Protein AF-A0A0L8HJH2-F1 (afdb_monomer)

Radius of gyration: 18.93 Å; Cα contacts (8 Å, |Δi|>4): 33; chains: 1; bounding box: 48×29×49 Å

Sequence (86 aa):
RPNVLTRNVLENEKGPPNGKIVAQPKPVIDPPANFTPKCEIKTKDTWSALNRAKTILCKQEISNVACLDKEGKLYPKSLPRYCPYK

Solvent-accessible surface area (backbone atoms only — not comparable to full-atom values): 6159 Å² total; per-residue (Å²): 138,84,80,83,78,80,78,80,70,84,74,80,73,79,65,83,86,78,93,72,93,67,72,79,72,75,83,74,80,68,71,87,69,87,81,76,66,97,55,93,82,82,56,68,66,59,53,53,50,49,71,70,45,86,47,69,67,55,35,50,53,56,41,54,53,51,45,31,47,74,70,61,67,65,58,80,94,73,80,89,81,81,69,91,71,132

Mean predicted aligned error: 14.19 Å

Structure (mmCIF, N/CA/C/O backbone):
data_AF-A0A0L8HJH2-F1
#
_entry.id   AF-A0A0L8HJH2-F1
#
loop_
_atom_site.group_PDB
_atom_site.id
_atom_site.type_symbol
_atom_site.label_atom_id
_atom_site.label_alt_id
_atom_site.label_comp_id
_atom_site.label_asym_id
_atom_site.label_entity_id
_atom_site.label_seq_id
_atom_site.pdbx_PDB_ins_code
_atom_site.Cartn_x
_atom_site.Cartn_y
_atom_site.Cartn_z
_atom_site.occupancy
_atom_site.B_iso_or_equiv
_atom_site.auth_seq_id
_atom_site.auth_comp_id
_atom_site.auth_asym_id
_atom_site.auth_atom_id
_atom_site.pdbx_PDB_model_num
ATOM 1 N N . ARG A 1 1 ? -28.871 -19.793 -0.509 1.00 45.31 1 ARG A N 1
ATOM 2 C CA . ARG A 1 1 ? -27.526 -19.212 -0.744 1.00 45.31 1 ARG A CA 1
ATOM 3 C C . ARG A 1 1 ? -27.686 -18.023 -1.687 1.00 45.31 1 ARG A C 1
ATOM 5 O O . ARG A 1 1 ? -27.834 -18.277 -2.876 1.00 45.31 1 ARG A O 1
ATOM 12 N N . PRO A 1 2 ? -27.763 -16.769 -1.216 1.00 42.75 2 PRO A N 1
ATOM 13 C CA . PRO A 1 2 ? -27.905 -15.646 -2.126 1.00 42.75 2 PRO A CA 1
ATOM 14 C C . PRO A 1 2 ? -26.539 -15.070 -2.517 1.00 42.75 2 PRO A C 1
ATOM 16 O O . PRO A 1 2 ? -25.734 -14.694 -1.671 1.00 42.75 2 PRO A O 1
ATOM 19 N N . ASN A 1 3 ? -26.319 -15.114 -3.829 1.00 37.78 3 ASN A N 1
ATOM 20 C CA . ASN A 1 3 ? -25.692 -14.136 -4.717 1.00 37.78 3 ASN A CA 1
ATOM 21 C C . ASN A 1 3 ? -24.789 -13.052 -4.100 1.00 37.78 3 ASN A C 1
ATOM 23 O O . ASN A 1 3 ? -25.253 -12.147 -3.408 1.00 37.78 3 ASN A O 1
ATOM 27 N N . VAL A 1 4 ? -23.504 -13.106 -4.457 1.00 54.12 4 VAL A N 1
ATOM 28 C CA . VAL A 1 4 ? -22.522 -12.047 -4.207 1.00 54.12 4 VAL A CA 1
ATOM 29 C C . VAL A 1 4 ? -22.842 -10.880 -5.135 1.00 54.12 4 VAL A C 1
ATOM 31 O O . VAL A 1 4 ? -22.737 -11.004 -6.353 1.00 54.12 4 VAL A O 1
ATOM 34 N N . LEU A 1 5 ? -23.244 -9.757 -4.540 1.00 52.56 5 LEU A N 1
ATOM 35 C CA . LEU A 1 5 ? -23.387 -8.466 -5.202 1.00 52.56 5 LEU A CA 1
ATOM 36 C C . LEU A 1 5 ? -22.125 -8.179 -6.034 1.00 52.56 5 LEU A C 1
ATOM 38 O O . LEU A 1 5 ? -21.033 -8.0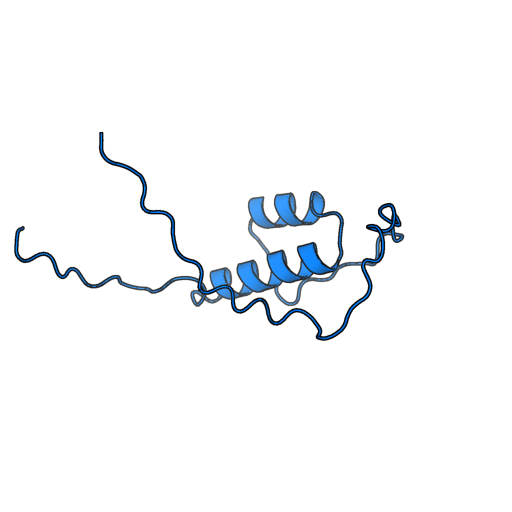07 -5.488 1.00 52.56 5 LEU A O 1
ATOM 42 N N . THR A 1 6 ? -22.283 -8.114 -7.352 1.00 51.88 6 THR A N 1
ATOM 43 C CA . THR A 1 6 ? -21.321 -7.486 -8.253 1.00 51.88 6 THR A CA 1
ATOM 44 C C . THR A 1 6 ? -21.096 -6.061 -7.770 1.00 51.88 6 THR A C 1
ATOM 46 O O . THR A 1 6 ? -22.011 -5.236 -7.750 1.00 51.88 6 THR A O 1
ATOM 49 N N . ARG A 1 7 ? -19.877 -5.776 -7.315 1.00 51.56 7 ARG A N 1
ATOM 50 C CA . ARG A 1 7 ? -19.464 -4.416 -6.988 1.00 51.56 7 ARG A CA 1
ATOM 51 C C . ARG A 1 7 ? -19.386 -3.659 -8.312 1.00 51.56 7 ARG A C 1
ATOM 53 O O . ARG A 1 7 ? -18.488 -3.917 -9.104 1.00 51.56 7 ARG A O 1
ATOM 60 N N . ASN A 1 8 ? -20.327 -2.746 -8.537 1.00 44.88 8 ASN A N 1
ATOM 61 C CA . ASN A 1 8 ? -20.186 -1.705 -9.547 1.00 44.88 8 ASN A CA 1
ATOM 62 C C . ASN A 1 8 ? -19.021 -0.818 -9.104 1.00 44.88 8 ASN A C 1
ATOM 64 O O . ASN A 1 8 ? -19.180 0.074 -8.268 1.00 44.88 8 ASN A O 1
ATOM 68 N N . VAL A 1 9 ? -17.825 -1.123 -9.601 1.00 46.69 9 VAL A N 1
ATOM 69 C CA . VAL A 1 9 ? -16.732 -0.162 -9.619 1.00 46.69 9 VAL A CA 1
ATOM 70 C C . VAL A 1 9 ? -17.216 0.933 -10.559 1.00 46.69 9 VAL A C 1
ATOM 72 O O . VAL A 1 9 ? -17.468 0.678 -11.731 1.00 46.69 9 VAL A O 1
ATOM 75 N N . LEU A 1 10 ? -17.418 2.144 -10.038 1.00 42.25 10 LEU A N 1
ATOM 76 C CA . LEU A 1 10 ? -17.360 3.331 -10.880 1.00 42.25 10 LEU A CA 1
ATOM 77 C C . LEU A 1 10 ? -15.915 3.396 -11.370 1.00 42.25 10 LEU A C 1
ATOM 79 O O . LEU A 1 10 ? -15.042 3.963 -10.710 1.00 42.25 10 LEU A O 1
ATOM 83 N N . GLU A 1 11 ? -15.671 2.687 -12.468 1.00 42.53 11 GLU A N 1
ATOM 84 C CA . GLU A 1 11 ? -14.465 2.719 -13.271 1.00 42.53 11 GLU A CA 1
ATOM 85 C C . GLU A 1 11 ? -14.294 4.158 -13.744 1.00 42.53 11 GLU A C 1
ATOM 87 O O . GLU A 1 11 ? -14.725 4.551 -14.823 1.00 42.53 11 GLU A O 1
ATOM 92 N N . ASN A 1 12 ? -13.635 4.975 -12.927 1.00 41.75 12 ASN A N 1
ATOM 93 C CA . ASN A 1 12 ? -12.935 6.139 -13.440 1.00 41.75 12 ASN A CA 1
ATOM 94 C C . ASN A 1 12 ? -11.620 5.649 -14.057 1.00 41.75 12 ASN A C 1
ATOM 96 O O . ASN A 1 12 ? -10.531 6.047 -13.649 1.00 41.75 12 ASN A O 1
ATOM 100 N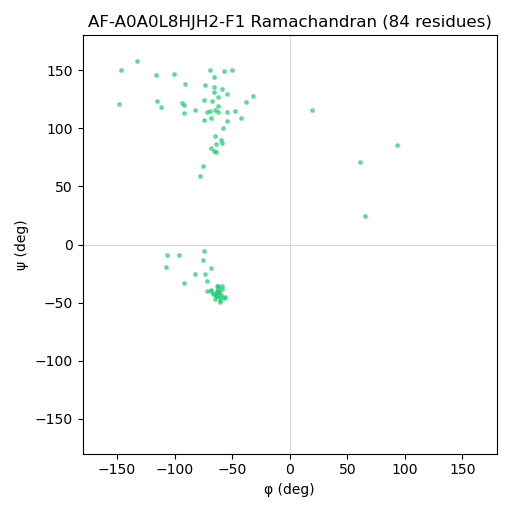 N . GLU A 1 13 ? -11.746 4.769 -15.051 1.00 47.06 13 GLU A N 1
ATOM 101 C CA . GLU A 1 13 ? -10.727 4.501 -16.052 1.00 47.06 13 GLU A CA 1
ATOM 102 C C . GLU A 1 13 ? -10.596 5.789 -16.869 1.00 47.06 13 GLU A C 1
ATOM 104 O O . GLU A 1 13 ? -11.168 5.938 -17.950 1.00 47.06 13 GLU A O 1
ATOM 109 N N . LYS A 1 14 ? -9.851 6.773 -16.354 1.00 40.62 14 LYS A N 1
ATOM 110 C CA . LYS A 1 14 ? -9.345 7.853 -17.202 1.00 40.62 14 LYS A CA 1
ATOM 111 C C . LYS A 1 14 ? -8.189 7.282 -18.017 1.00 40.62 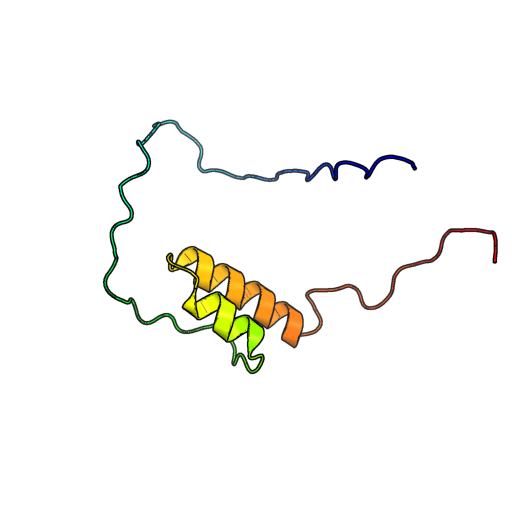14 LYS A C 1
ATOM 113 O O . LYS A 1 14 ? -7.026 7.616 -17.809 1.00 40.62 14 LYS A O 1
ATOM 118 N N . GLY A 1 15 ? -8.542 6.372 -18.923 1.00 40.94 15 GLY A N 1
ATOM 119 C CA . GLY A 1 15 ? -7.684 5.954 -20.011 1.00 40.94 15 GLY A CA 1
ATOM 120 C C . GLY A 1 15 ? -7.296 7.178 -20.849 1.00 40.94 15 GLY A C 1
ATOM 121 O O . GLY A 1 15 ? -8.056 8.152 -20.923 1.00 40.94 15 GLY A O 1
ATOM 122 N N . PRO A 1 16 ? -6.102 7.178 -21.458 1.00 40.03 16 PRO A N 1
ATOM 123 C CA . PRO A 1 16 ? -5.705 8.243 -22.366 1.00 40.03 16 PRO A CA 1
ATOM 124 C C . PRO A 1 16 ? -6.713 8.325 -23.526 1.00 40.03 16 PRO A C 1
ATOM 126 O O . PRO A 1 16 ? -7.079 7.289 -24.091 1.00 40.03 16 PRO A O 1
ATOM 129 N N . PRO A 1 17 ? -7.187 9.526 -23.905 1.00 46.72 17 PRO A N 1
ATOM 130 C CA . PRO A 1 17 ? -8.084 9.656 -25.035 1.00 46.72 17 PRO A CA 1
ATOM 131 C C . PRO A 1 17 ? -7.285 9.454 -26.326 1.00 46.72 17 PRO A C 1
ATOM 133 O O . PRO A 1 17 ? -6.213 10.034 -26.498 1.00 46.72 17 PRO A O 1
ATOM 136 N N 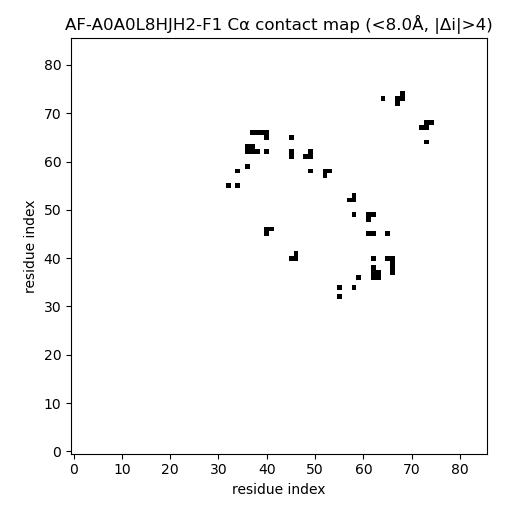. ASN A 1 18 ? -7.880 8.696 -27.248 1.00 40.72 18 ASN A N 1
ATOM 137 C CA . ASN A 1 18 ? -7.483 8.493 -28.6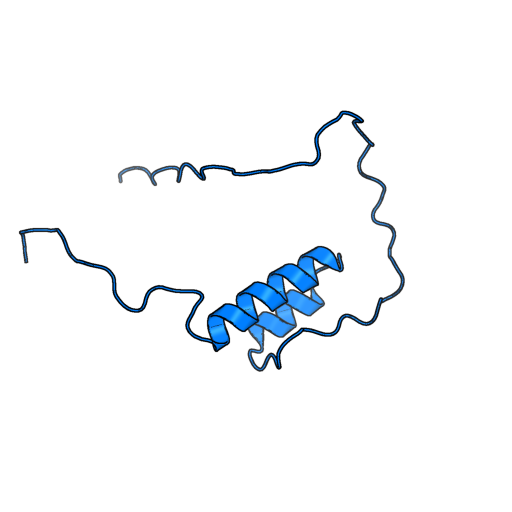47 1.00 40.72 18 ASN A CA 1
ATOM 138 C C . ASN A 1 18 ? -6.581 7.283 -28.949 1.00 40.72 18 ASN A C 1
ATOM 140 O O . ASN A 1 18 ? -5.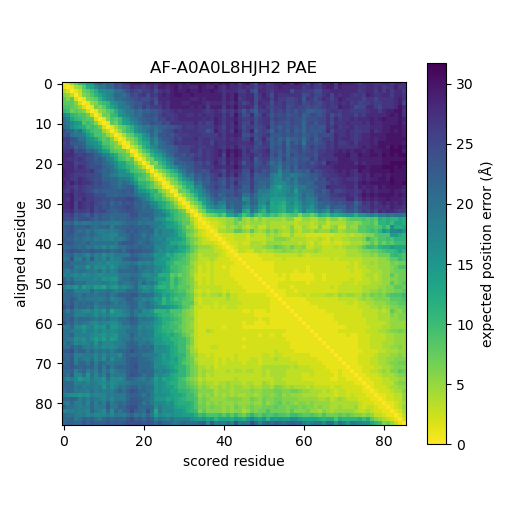374 7.377 -29.145 1.00 40.72 18 ASN A O 1
ATOM 144 N N . GLY A 1 19 ? -7.245 6.141 -29.139 1.00 45.97 19 GLY A N 1
ATOM 145 C CA . GLY A 1 19 ? -7.349 5.554 -30.477 1.00 45.97 19 GLY A CA 1
ATOM 146 C C . GLY A 1 19 ? -6.053 5.150 -31.174 1.00 45.97 19 GLY A C 1
ATOM 147 O O . GLY A 1 19 ? -5.731 5.726 -32.205 1.00 45.97 19 GLY A O 1
ATOM 148 N N . LYS A 1 20 ? -5.407 4.082 -30.690 1.00 34.31 20 LYS A N 1
ATOM 149 C CA . LYS A 1 20 ? -4.783 3.033 -31.517 1.00 34.31 20 LYS A CA 1
ATOM 150 C C . LYS A 1 20 ? -4.875 1.718 -30.743 1.00 34.31 20 LYS A C 1
ATOM 152 O O . LYS A 1 20 ? -4.343 1.619 -29.643 1.00 34.31 20 LYS A O 1
ATOM 157 N N . ILE A 1 21 ? -5.527 0.706 -31.314 1.00 51.50 21 ILE A N 1
ATOM 158 C CA . ILE A 1 21 ? -5.342 -0.696 -30.915 1.00 51.50 21 ILE A CA 1
ATOM 159 C C . ILE A 1 21 ? -3.895 -1.085 -31.236 1.00 51.50 21 ILE A C 1
ATOM 161 O O . ILE A 1 21 ? -3.595 -1.663 -32.276 1.00 51.50 21 ILE A O 1
ATOM 165 N N . VAL A 1 22 ? -2.962 -0.695 -30.371 1.00 42.66 22 VAL A N 1
ATOM 166 C CA . VAL A 1 22 ? -1.609 -1.234 -30.408 1.00 42.66 22 VAL A CA 1
ATOM 167 C C . VAL A 1 22 ? -1.741 -2.638 -29.847 1.00 42.66 22 VAL A C 1
ATOM 169 O O . VAL A 1 22 ? -2.017 -2.814 -28.661 1.00 42.66 22 VAL A O 1
ATOM 172 N N . ALA A 1 23 ? -1.627 -3.632 -30.731 1.00 44.25 23 ALA A N 1
ATOM 173 C CA . ALA A 1 23 ? -1.416 -5.020 -30.352 1.00 44.25 23 ALA A CA 1
ATOM 174 C C . ALA A 1 23 ? -0.464 -5.044 -29.155 1.00 44.25 23 ALA A C 1
ATOM 176 O O . ALA A 1 23 ? 0.611 -4.453 -29.249 1.00 44.25 23 ALA A O 1
ATOM 177 N N . GLN A 1 24 ? -0.899 -5.644 -28.041 1.00 47.44 24 GLN A N 1
ATOM 178 C CA . GLN A 1 24 ? -0.117 -5.738 -26.810 1.00 47.44 24 GLN A CA 1
ATOM 179 C C . GLN A 1 24 ? 1.328 -6.079 -27.189 1.00 47.44 24 GLN A C 1
ATOM 181 O O . GLN A 1 24 ? 1.563 -7.179 -27.703 1.00 47.44 24 GLN A O 1
ATOM 186 N N . PRO A 1 25 ? 2.286 -5.145 -27.047 1.00 51.34 25 PRO A N 1
ATOM 187 C CA . PRO A 1 25 ? 3.650 -5.453 -27.402 1.00 51.34 25 PRO A CA 1
ATOM 188 C C . PRO A 1 25 ? 4.079 -6.581 -26.469 1.00 51.34 25 PRO A C 1
ATOM 190 O O . PRO A 1 25 ? 3.896 -6.500 -25.251 1.00 51.34 25 PRO A O 1
ATOM 193 N N . LYS A 1 26 ? 4.579 -7.670 -27.067 1.00 47.81 26 LYS A N 1
ATOM 194 C CA . LYS A 1 26 ? 5.304 -8.754 -26.394 1.00 47.81 26 LYS A CA 1
ATOM 195 C C . LYS A 1 26 ? 6.076 -8.149 -25.215 1.00 47.81 26 LYS A C 1
ATOM 197 O O . LYS A 1 26 ? 6.771 -7.168 -25.475 1.00 47.81 26 LYS A O 1
ATOM 202 N N . PRO A 1 27 ? 5.956 -8.668 -23.973 1.00 56.78 27 PRO A N 1
ATOM 203 C CA . PRO A 1 27 ? 6.555 -8.029 -22.810 1.00 56.78 27 PRO A CA 1
ATOM 204 C C . PRO A 1 27 ? 8.035 -7.836 -23.098 1.00 56.78 27 PRO A C 1
ATOM 206 O O . PRO A 1 27 ? 8.786 -8.812 -23.179 1.00 56.78 27 PRO A O 1
ATOM 209 N N . VAL A 1 28 ? 8.426 -6.589 -23.352 1.00 52.94 28 VAL A N 1
ATOM 210 C CA . VAL A 1 28 ? 9.829 -6.228 -23.410 1.00 52.94 28 VAL A CA 1
ATOM 211 C C . VAL A 1 28 ? 10.293 -6.523 -21.998 1.00 52.94 28 VAL A C 1
ATOM 213 O O . VAL A 1 28 ? 9.750 -5.991 -21.030 1.00 52.94 28 VAL A O 1
ATOM 216 N N . ILE A 1 29 ? 11.177 -7.509 -21.868 1.00 56.69 29 ILE A N 1
ATOM 217 C CA . ILE A 1 29 ? 11.894 -7.735 -20.624 1.00 56.69 29 ILE A CA 1
ATOM 218 C C . ILE A 1 29 ? 12.800 -6.518 -20.537 1.00 56.69 29 ILE A C 1
ATOM 220 O O . ILE A 1 29 ? 13.927 -6.537 -21.029 1.00 56.69 29 ILE A O 1
ATOM 224 N N . ASP A 1 30 ? 12.247 -5.420 -20.027 1.00 54.41 30 ASP A N 1
ATOM 225 C CA . ASP A 1 30 ? 13.037 -4.267 -19.671 1.00 54.41 30 ASP A CA 1
ATOM 226 C C . ASP A 1 30 ? 14.114 -4.810 -18.720 1.00 54.41 30 ASP A C 1
ATOM 228 O O . ASP A 1 30 ? 13.785 -5.575 -17.798 1.00 54.41 30 ASP A O 1
ATOM 232 N N . PRO A 1 31 ? 15.404 -4.504 -18.956 1.00 53.34 31 PRO A N 1
ATOM 233 C CA . PRO A 1 31 ? 16.452 -4.848 -18.001 1.00 53.34 31 PRO A CA 1
ATOM 234 C C . PRO A 1 31 ? 16.007 -4.363 -16.618 1.00 53.34 31 PRO A C 1
ATOM 236 O O . PRO A 1 31 ? 15.250 -3.392 -16.567 1.00 53.34 31 PRO A O 1
ATOM 239 N N . PRO A 1 32 ? 16.409 -5.018 -15.510 1.00 54.94 32 PRO A N 1
ATOM 240 C CA . PRO A 1 32 ? 15.882 -4.722 -14.184 1.00 54.94 32 PRO A CA 1
ATOM 241 C C . PRO A 1 32 ? 16.182 -3.265 -13.836 1.00 54.94 32 PRO A C 1
ATOM 243 O O . PRO A 1 32 ? 17.230 -2.932 -13.291 1.00 54.94 32 PRO A O 1
ATOM 246 N N . ALA A 1 33 ? 15.260 -2.376 -14.190 1.00 59.09 33 ALA A N 1
ATOM 247 C CA . ALA A 1 33 ? 15.286 -1.001 -13.779 1.00 59.09 33 ALA A CA 1
ATOM 248 C C . ALA A 1 33 ? 15.170 -1.073 -12.267 1.00 59.09 33 ALA A C 1
ATOM 250 O O . ALA A 1 33 ? 14.224 -1.666 -11.737 1.00 59.09 33 ALA A O 1
ATOM 251 N N . ASN A 1 34 ? 16.188 -0.556 -11.588 1.00 68.12 34 ASN A N 1
ATOM 252 C CA . ASN A 1 34 ? 16.263 -0.567 -10.141 1.00 68.12 34 ASN A CA 1
ATOM 253 C C . ASN A 1 34 ? 15.024 0.156 -9.600 1.00 68.12 34 ASN A C 1
ATOM 255 O O . ASN A 1 34 ? 14.918 1.379 -9.649 1.00 68.12 34 ASN A O 1
ATOM 259 N N . PHE A 1 35 ? 14.038 -0.628 -9.173 1.00 83.00 35 PHE A N 1
ATOM 260 C CA . PHE A 1 35 ? 12.806 -0.125 -8.601 1.00 83.00 35 PHE A CA 1
ATOM 261 C C . PHE A 1 35 ? 13.068 0.192 -7.132 1.00 83.00 35 PHE A C 1
ATOM 263 O O . PHE A 1 35 ? 13.329 -0.717 -6.342 1.00 83.00 35 PHE A O 1
ATOM 270 N N . THR A 1 36 ? 12.962 1.468 -6.769 1.00 85.56 36 THR A N 1
ATOM 271 C CA . THR A 1 36 ? 13.096 1.923 -5.383 1.00 85.56 36 THR A CA 1
ATOM 272 C C . THR A 1 36 ? 11.739 2.430 -4.887 1.00 85.56 36 THR A C 1
ATOM 274 O O . THR A 1 36 ? 11.206 3.382 -5.462 1.00 85.56 36 THR A O 1
ATOM 277 N N . PRO A 1 37 ? 11.146 1.815 -3.847 1.00 86.38 37 PRO A N 1
ATOM 278 C CA . PRO A 1 37 ? 9.879 2.272 -3.288 1.00 86.38 37 PRO A CA 1
ATOM 279 C C . PRO A 1 37 ? 10.038 3.622 -2.570 1.00 86.38 37 PRO A C 1
ATOM 281 O O . PRO A 1 37 ? 11.085 3.919 -1.999 1.00 86.38 37 PRO A O 1
ATOM 284 N N . LYS A 1 38 ? 8.973 4.435 -2.560 1.00 83.56 38 LYS A N 1
ATOM 285 C CA . LYS A 1 38 ? 8.953 5.770 -1.919 1.00 83.56 38 LYS A CA 1
ATOM 286 C C . LYS A 1 38 ? 9.023 5.721 -0.389 1.00 83.56 38 LYS A C 1
ATOM 288 O O . LYS A 1 38 ? 9.338 6.723 0.243 1.00 83.56 38 LYS A O 1
ATOM 293 N N . CYS A 1 39 ? 8.689 4.578 0.204 1.00 90.31 39 CYS A N 1
ATOM 294 C CA . CYS A 1 39 ? 8.723 4.355 1.641 1.00 90.31 39 CYS A CA 1
ATOM 295 C C . CYS A 1 39 ? 9.414 3.026 1.965 1.00 90.31 39 CYS A C 1
ATOM 297 O O . CYS A 1 39 ? 9.465 2.109 1.146 1.00 90.31 39 CYS A O 1
ATOM 299 N N . GLU A 1 40 ? 9.920 2.906 3.192 1.00 89.81 40 GLU A N 1
ATOM 300 C CA . GLU A 1 40 ? 10.480 1.653 3.696 1.00 89.81 40 GLU A CA 1
ATOM 301 C C . GLU A 1 40 ? 9.366 0.610 3.909 1.00 89.81 40 GLU A C 1
ATOM 303 O O . GLU A 1 40 ? 8.503 0.783 4.783 1.00 89.81 40 GLU A O 1
ATOM 308 N N . ILE A 1 41 ? 9.420 -0.472 3.129 1.00 89.44 41 ILE A N 1
ATOM 309 C CA . ILE A 1 41 ? 8.511 -1.622 3.189 1.00 89.44 41 ILE A CA 1
ATOM 310 C C . ILE A 1 41 ? 9.127 -2.692 4.099 1.00 89.44 41 ILE A C 1
ATOM 312 O O . ILE A 1 41 ? 10.223 -3.176 3.828 1.00 89.44 41 ILE A O 1
ATOM 316 N N . LYS A 1 42 ? 8.422 -3.093 5.165 1.00 85.69 42 LYS A N 1
ATOM 317 C CA . LYS A 1 42 ? 8.891 -4.127 6.118 1.00 85.69 42 LYS A CA 1
ATOM 318 C C . LYS A 1 42 ? 8.155 -5.464 5.989 1.00 85.69 42 LYS A C 1
ATOM 320 O O . LYS A 1 42 ? 8.645 -6.494 6.437 1.00 85.69 42 LYS A O 1
ATOM 325 N N . THR A 1 43 ? 6.976 -5.459 5.381 1.00 89.19 43 THR A N 1
ATOM 326 C CA . THR A 1 43 ? 6.085 -6.616 5.257 1.00 89.19 43 THR A CA 1
ATOM 327 C C . THR A 1 43 ? 6.604 -7.607 4.212 1.00 89.19 43 THR A C 1
ATOM 329 O O . THR A 1 43 ? 6.811 -7.266 3.045 1.00 89.19 43 THR A O 1
ATOM 332 N N . LYS A 1 44 ? 6.792 -8.870 4.620 1.00 92.75 44 LYS A N 1
ATOM 333 C CA . LYS A 1 44 ? 7.283 -9.955 3.747 1.00 92.75 44 LYS A CA 1
ATOM 334 C C . LYS A 1 44 ? 6.375 -10.180 2.532 1.00 92.75 44 LYS A C 1
ATOM 336 O O . LYS A 1 44 ? 6.871 -10.441 1.437 1.00 92.75 44 LYS A O 1
ATOM 341 N N . ASP A 1 45 ? 5.067 -10.029 2.715 1.00 92.75 45 ASP A N 1
ATOM 342 C CA . ASP A 1 45 ? 4.078 -10.243 1.656 1.00 92.75 45 ASP A CA 1
ATOM 343 C C . ASP A 1 45 ? 4.173 -9.179 0.563 1.00 92.75 45 ASP A C 1
ATOM 345 O O . ASP A 1 45 ? 4.139 -9.502 -0.625 1.00 92.75 45 ASP A O 1
ATOM 349 N N . THR A 1 46 ? 4.399 -7.919 0.943 1.00 93.56 46 THR A N 1
ATOM 350 C CA . THR A 1 46 ? 4.597 -6.827 -0.015 1.00 93.56 46 THR A CA 1
ATOM 351 C C . THR A 1 46 ? 5.872 -7.038 -0.828 1.00 93.56 46 THR A C 1
ATOM 353 O O . THR A 1 46 ? 5.848 -6.896 -2.049 1.00 93.56 46 THR A O 1
ATOM 356 N N . TRP A 1 47 ? 6.970 -7.460 -0.194 1.00 92.94 47 TRP A N 1
ATOM 357 C CA . TRP A 1 47 ? 8.192 -7.826 -0.918 1.00 92.94 47 TRP A CA 1
ATOM 358 C C . TRP A 1 47 ? 7.986 -9.024 -1.849 1.00 92.94 47 TRP A C 1
ATOM 360 O O . TRP A 1 47 ? 8.467 -9.016 -2.982 1.00 92.94 47 TRP A O 1
ATOM 370 N N . SER A 1 48 ? 7.221 -10.030 -1.415 1.00 93.44 48 SER A N 1
ATOM 371 C CA . SER A 1 48 ? 6.855 -11.162 -2.270 1.00 93.44 48 SER A CA 1
ATOM 372 C C . SER A 1 48 ? 6.083 -10.704 -3.514 1.00 93.44 48 SER A C 1
ATOM 374 O O . SER A 1 48 ? 6.398 -11.135 -4.625 1.00 93.44 48 SER A O 1
ATOM 376 N N . ALA A 1 49 ? 5.127 -9.783 -3.357 1.00 94.44 49 ALA A N 1
ATOM 377 C CA . ALA A 1 49 ? 4.371 -9.205 -4.466 1.00 94.44 49 ALA A CA 1
ATOM 378 C C . ALA A 1 49 ? 5.264 -8.389 -5.422 1.00 94.44 49 ALA A C 1
ATOM 380 O O . ALA A 1 49 ? 5.195 -8.580 -6.636 1.00 94.44 49 ALA A O 1
ATOM 381 N N . LEU A 1 50 ? 6.161 -7.548 -4.891 1.00 92.75 50 LEU A N 1
ATOM 382 C CA . LEU A 1 50 ? 7.107 -6.748 -5.684 1.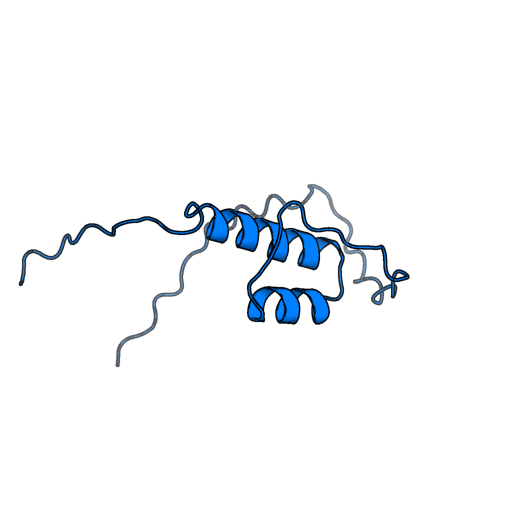00 92.75 50 LEU A CA 1
ATOM 383 C C . LEU A 1 50 ? 8.085 -7.598 -6.505 1.00 92.75 50 LEU A C 1
ATOM 385 O O . LEU A 1 50 ? 8.442 -7.225 -7.625 1.00 92.75 50 LEU A O 1
ATOM 389 N N . ASN A 1 51 ? 8.513 -8.739 -5.965 1.00 91.94 51 ASN A N 1
ATOM 390 C CA . ASN A 1 51 ? 9.401 -9.665 -6.667 1.00 91.94 51 ASN A CA 1
ATOM 391 C C . ASN A 1 51 ? 8.686 -10.413 -7.799 1.00 91.94 51 ASN A C 1
ATOM 393 O O . ASN A 1 51 ? 9.309 -10.732 -8.807 1.00 91.94 51 ASN A O 1
ATOM 397 N N . ARG A 1 52 ? 7.381 -10.672 -7.654 1.00 93.06 52 ARG A N 1
ATOM 398 C CA . ARG A 1 52 ? 6.563 -11.341 -8.681 1.00 93.06 52 ARG A CA 1
ATOM 399 C C . ARG A 1 52 ? 6.069 -10.388 -9.773 1.00 93.06 52 ARG A C 1
ATOM 401 O O . ARG A 1 52 ? 5.793 -10.834 -10.886 1.00 93.06 52 ARG A O 1
ATOM 408 N N . ALA A 1 53 ? 5.937 -9.097 -9.472 1.00 93.19 53 ALA A N 1
ATOM 409 C CA . ALA A 1 53 ? 5.497 -8.089 -10.429 1.00 93.19 53 ALA A CA 1
ATOM 410 C C . ALA A 1 53 ? 6.518 -7.906 -11.566 1.00 93.19 53 ALA A C 1
ATOM 412 O O . ALA A 1 53 ? 7.714 -7.736 -11.327 1.00 93.19 53 ALA A O 1
ATOM 413 N N . LYS A 1 54 ? 6.033 -7.930 -12.813 1.00 88.81 54 LYS A N 1
ATOM 414 C CA . LYS A 1 54 ? 6.880 -7.881 -14.018 1.00 88.81 54 LYS A CA 1
ATOM 415 C C . LYS A 1 54 ? 7.123 -6.465 -14.531 1.00 88.81 54 LYS A C 1
ATOM 417 O O . LYS A 1 54 ? 8.189 -6.194 -15.063 1.00 88.81 54 LYS A O 1
ATOM 422 N N . THR A 1 55 ? 6.147 -5.573 -14.375 1.00 88.56 55 THR A N 1
ATOM 423 C CA . THR A 1 55 ? 6.230 -4.196 -14.874 1.00 88.56 55 THR A CA 1
ATOM 424 C C . THR A 1 55 ? 6.588 -3.233 -13.750 1.00 88.56 55 THR A C 1
ATOM 426 O O . THR A 1 55 ? 6.171 -3.407 -12.601 1.00 88.56 55 THR A O 1
ATOM 429 N N . ILE A 1 56 ? 7.336 -2.181 -14.085 1.00 88.44 56 ILE A N 1
ATOM 430 C CA . ILE A 1 56 ? 7.707 -1.123 -13.135 1.00 88.44 56 ILE A CA 1
ATOM 431 C C . ILE A 1 56 ? 6.453 -0.427 -12.598 1.00 88.44 56 ILE A C 1
ATOM 433 O O . ILE A 1 56 ? 6.357 -0.190 -11.398 1.00 88.44 56 ILE A O 1
ATOM 437 N N . LEU A 1 57 ? 5.465 -0.178 -13.464 1.00 91.12 57 LEU A N 1
ATOM 438 C CA . LEU A 1 57 ? 4.181 0.412 -13.076 1.00 91.12 57 LEU A CA 1
ATOM 439 C C . LEU A 1 57 ? 3.471 -0.426 -12.004 1.00 91.12 57 LEU A C 1
ATOM 441 O O . LEU A 1 57 ? 3.057 0.105 -10.981 1.00 91.12 57 LEU A O 1
ATOM 445 N N . CYS A 1 58 ? 3.409 -1.751 -12.170 1.00 92.88 58 CYS A N 1
ATOM 446 C CA . CYS A 1 58 ? 2.799 -2.624 -11.165 1.00 92.88 58 CYS A CA 1
ATOM 447 C C . CYS A 1 58 ? 3.558 -2.571 -9.829 1.00 92.88 58 CYS A C 1
ATOM 449 O O . CYS A 1 58 ? 2.938 -2.490 -8.769 1.00 92.88 58 CYS A O 1
ATOM 451 N N . LYS A 1 59 ? 4.897 -2.547 -9.863 1.00 92.88 59 LYS A N 1
ATOM 452 C CA . LYS A 1 59 ? 5.713 -2.380 -8.649 1.00 92.88 59 LYS A CA 1
ATOM 453 C C . LYS A 1 59 ? 5.440 -1.043 -7.953 1.00 92.88 59 LYS A C 1
ATOM 455 O O . LYS A 1 59 ? 5.317 -1.010 -6.728 1.00 92.88 59 LYS A O 1
ATOM 460 N N . GLN A 1 60 ? 5.295 0.039 -8.719 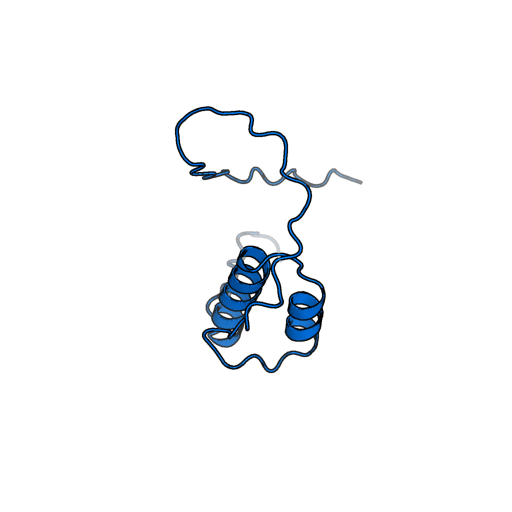1.00 92.94 60 GLN A N 1
ATOM 461 C CA . GLN A 1 60 ? 4.948 1.362 -8.197 1.00 92.94 60 GLN A CA 1
ATOM 462 C C . GLN A 1 60 ? 3.588 1.347 -7.498 1.00 92.94 60 GLN A C 1
ATOM 464 O O . GLN A 1 60 ? 3.518 1.767 -6.343 1.00 92.94 60 GLN A O 1
ATOM 469 N N . GLU A 1 61 ? 2.551 0.796 -8.129 1.00 94.69 61 GLU A N 1
ATOM 470 C CA . GLU A 1 61 ? 1.214 0.708 -7.527 1.00 94.69 61 GLU A CA 1
ATOM 471 C C . GLU A 1 61 ? 1.210 -0.118 -6.236 1.00 94.69 61 GLU A C 1
ATOM 473 O O . GLU A 1 61 ? 0.696 0.334 -5.211 1.00 94.69 61 GLU A O 1
ATOM 478 N N . ILE A 1 62 ? 1.879 -1.279 -6.238 1.00 94.62 62 ILE A N 1
ATOM 479 C CA . ILE A 1 62 ? 2.039 -2.108 -5.033 1.00 94.62 62 ILE A CA 1
ATOM 480 C C . ILE A 1 62 ? 2.698 -1.300 -3.908 1.00 94.62 62 ILE A C 1
ATOM 482 O O . ILE A 1 62 ? 2.234 -1.334 -2.768 1.00 94.62 62 ILE A O 1
ATOM 486 N N . SER A 1 63 ? 3.762 -0.550 -4.212 1.00 94.19 63 SER A N 1
ATOM 487 C CA . SER A 1 63 ? 4.434 0.268 -3.200 1.00 94.19 63 SER A CA 1
ATOM 488 C C . SER A 1 63 ? 3.582 1.436 -2.707 1.00 94.19 63 SER A C 1
ATOM 490 O O . SER A 1 63 ? 3.576 1.689 -1.508 1.00 94.19 63 SER A O 1
ATOM 492 N N . ASN A 1 64 ? 2.826 2.111 -3.581 1.00 94.12 64 ASN A N 1
ATOM 493 C CA . ASN A 1 64 ? 1.958 3.227 -3.198 1.00 94.12 64 ASN A CA 1
ATOM 494 C C . ASN A 1 64 ? 0.904 2.759 -2.183 1.00 94.12 64 ASN A C 1
ATOM 496 O O . ASN A 1 64 ? 0.745 3.374 -1.129 1.00 94.12 64 ASN A O 1
ATOM 500 N N . VAL A 1 65 ? 0.237 1.635 -2.468 1.00 94.88 65 VAL A N 1
ATOM 501 C CA . VAL A 1 65 ? -0.764 1.041 -1.570 1.00 94.88 65 VAL A CA 1
ATOM 502 C C . VAL A 1 65 ? -0.126 0.613 -0.248 1.00 94.88 65 VAL A C 1
ATOM 504 O O . VAL A 1 65 ? -0.660 0.920 0.815 1.00 94.88 65 VAL A O 1
ATOM 507 N N . ALA A 1 66 ? 1.045 -0.029 -0.292 1.00 94.62 66 ALA A N 1
ATOM 508 C CA . ALA A 1 66 ? 1.755 -0.440 0.918 1.00 94.62 66 ALA A CA 1
ATOM 509 C C . ALA A 1 66 ? 2.179 0.752 1.797 1.00 94.62 66 ALA A C 1
ATOM 511 O O . ALA A 1 66 ? 2.129 0.662 3.024 1.00 94.62 66 ALA A O 1
ATOM 512 N N . CYS A 1 67 ? 2.564 1.882 1.196 1.00 94.12 67 CYS A N 1
ATOM 513 C CA . CYS A 1 67 ? 2.872 3.098 1.947 1.00 94.12 67 CYS A CA 1
ATOM 514 C C . CYS A 1 67 ? 1.621 3.676 2.624 1.00 94.12 67 CYS A C 1
ATOM 516 O O . CYS A 1 67 ? 1.680 4.036 3.798 1.00 94.12 67 CYS A O 1
ATOM 518 N N . LEU A 1 68 ? 0.478 3.709 1.928 1.00 94.06 68 LEU A N 1
ATOM 519 C CA . LEU A 1 68 ? -0.791 4.156 2.514 1.00 94.06 68 LEU A CA 1
ATOM 520 C C . LEU A 1 68 ? -1.242 3.260 3.672 1.00 94.06 68 LEU A C 1
ATOM 522 O O . LEU A 1 68 ? -1.769 3.764 4.665 1.00 94.06 68 LEU A O 1
ATOM 526 N N . ASP A 1 69 ? -1.025 1.949 3.560 1.00 93.06 69 ASP A N 1
ATOM 527 C CA . ASP A 1 69 ? -1.336 0.988 4.620 1.00 93.06 69 ASP A CA 1
ATOM 528 C C . ASP A 1 69 ? -0.474 1.233 5.861 1.00 93.06 69 ASP A C 1
ATOM 530 O O . ASP A 1 69 ? -0.992 1.380 6.967 1.00 93.06 69 ASP A O 1
ATOM 534 N N . LYS A 1 70 ? 0.838 1.411 5.663 1.00 91.69 70 LYS A N 1
ATOM 535 C CA . LYS A 1 70 ? 1.785 1.758 6.732 1.00 91.69 70 LYS A CA 1
ATOM 536 C C . LYS A 1 70 ? 1.416 3.066 7.437 1.00 91.69 70 LYS A C 1
ATOM 538 O O . LYS A 1 70 ? 1.573 3.175 8.649 1.00 91.69 70 LYS A O 1
ATOM 543 N N . GLU A 1 71 ? 0.937 4.057 6.690 1.00 93.00 71 GLU A N 1
ATOM 544 C CA . GLU A 1 71 ? 0.463 5.332 7.240 1.00 93.00 71 GLU A CA 1
ATOM 545 C C . GLU A 1 71 ? -0.908 5.225 7.935 1.00 93.00 71 GLU A C 1
ATOM 547 O O . GLU A 1 71 ? -1.380 6.208 8.509 1.00 93.00 71 GLU A O 1
ATOM 552 N N . GLY A 1 72 ? -1.569 4.062 7.886 1.00 93.38 72 GLY A N 1
ATOM 553 C CA . GLY A 1 72 ? -2.920 3.872 8.412 1.00 93.38 72 GLY A CA 1
ATOM 554 C C . GLY A 1 72 ? -3.979 4.676 7.652 1.00 93.38 72 GLY A C 1
ATOM 555 O O . GLY A 1 72 ? -5.011 5.029 8.222 1.00 93.38 72 GLY A O 1
ATOM 556 N N . LYS A 1 73 ? -3.700 5.010 6.385 1.00 94.00 73 LYS A N 1
ATOM 557 C CA . LYS A 1 73 ? -4.563 5.803 5.495 1.00 94.00 73 LYS A CA 1
ATOM 558 C C . LYS A 1 73 ? -5.246 4.967 4.415 1.00 94.00 73 LYS A C 1
ATOM 560 O O . LYS A 1 73 ? -6.107 5.490 3.717 1.00 94.00 73 LYS A O 1
ATOM 565 N N . LEU A 1 74 ? -4.866 3.697 4.260 1.00 94.44 74 LEU A N 1
ATOM 566 C CA . LEU A 1 74 ? -5.471 2.814 3.263 1.00 94.44 74 LEU A CA 1
ATOM 567 C C . LEU A 1 74 ? -6.901 2.401 3.638 1.00 94.44 74 LEU A C 1
ATOM 569 O O . LEU A 1 74 ? -7.774 2.351 2.774 1.00 94.44 74 LEU A O 1
ATOM 573 N N . TYR A 1 75 ? -7.144 2.127 4.922 1.00 94.31 75 TYR A N 1
ATOM 574 C CA . TYR A 1 75 ? -8.435 1.661 5.422 1.00 94.31 75 TYR A CA 1
ATOM 575 C C . TYR A 1 75 ? -9.070 2.665 6.392 1.00 94.31 75 TYR A C 1
ATOM 577 O O . TYR A 1 75 ? -8.362 3.313 7.167 1.00 94.31 75 TYR A O 1
ATOM 585 N N . PRO A 1 76 ? -10.410 2.784 6.403 1.00 94.38 76 PRO A N 1
ATOM 586 C CA . PRO A 1 76 ? -11.104 3.558 7.422 1.00 94.38 76 PRO A CA 1
ATOM 587 C C . PRO A 1 76 ? -10.939 2.906 8.802 1.00 94.38 76 PRO A C 1
ATOM 589 O O . PRO A 1 76 ? -10.947 1.683 8.934 1.00 94.38 76 PRO A O 1
ATOM 592 N N . LYS A 1 77 ? -10.832 3.729 9.851 1.00 94.31 77 LYS A N 1
ATOM 593 C CA . LYS A 1 77 ? -10.622 3.258 11.235 1.00 94.31 77 LYS A CA 1
ATOM 594 C C . LYS A 1 77 ? -11.867 2.637 11.870 1.00 94.31 77 LYS A C 1
ATOM 596 O O . LYS A 1 77 ? -11.753 1.841 12.796 1.00 94.31 77 LYS A O 1
ATOM 601 N N . SER A 1 78 ? -13.052 3.023 11.409 1.00 94.38 78 SER A N 1
ATOM 602 C CA . SER A 1 78 ? -14.326 2.497 11.887 1.00 94.38 78 SER A CA 1
ATOM 603 C C . SER A 1 78 ? -15.340 2.458 10.750 1.00 94.38 78 SER A C 1
ATOM 605 O O . SER A 1 78 ? -15.293 3.266 9.821 1.00 94.38 78 SER A O 1
ATOM 607 N N . LEU A 1 79 ? -16.258 1.496 10.827 1.00 94.50 79 LEU A N 1
ATOM 608 C CA . LEU A 1 79 ? -17.396 1.386 9.925 1.00 94.50 79 LEU A CA 1
ATOM 609 C C . LEU A 1 79 ? -18.678 1.587 10.743 1.00 94.50 79 LEU A C 1
ATOM 611 O O . LEU A 1 79 ? -18.877 0.867 11.725 1.00 94.50 79 LEU A O 1
ATOM 615 N N . PRO A 1 80 ? -19.539 2.557 10.390 1.00 94.44 80 PRO A N 1
ATOM 616 C CA . PRO A 1 80 ? -20.784 2.784 11.113 1.00 94.44 80 PRO A CA 1
ATOM 617 C C . PRO A 1 80 ? -21.735 1.591 10.957 1.00 94.44 80 PRO A C 1
ATOM 619 O O . PRO A 1 80 ? -21.933 1.067 9.859 1.00 94.44 80 PRO A O 1
ATOM 622 N N . ARG A 1 81 ? -22.356 1.168 12.065 1.00 94.19 81 ARG A N 1
ATOM 623 C CA . ARG A 1 81 ? -23.422 0.160 12.055 1.00 94.19 81 ARG A CA 1
ATOM 624 C C . ARG A 1 81 ? -24.766 0.868 11.943 1.00 94.19 81 ARG A C 1
ATOM 626 O O . ARG A 1 81 ? -25.194 1.525 12.882 1.00 94.19 81 ARG A O 1
ATOM 633 N N . TYR A 1 82 ? -25.441 0.677 10.816 1.00 95.38 82 TYR A N 1
ATOM 634 C CA . TYR A 1 82 ? -26.782 1.227 10.589 1.00 95.38 82 TYR A CA 1
ATOM 635 C C . TYR A 1 82 ? -27.910 0.239 10.895 1.00 95.38 82 TYR A C 1
ATOM 637 O O . TYR A 1 82 ? -29.074 0.624 10.895 1.00 95.38 82 TYR A O 1
ATOM 645 N N . CYS A 1 83 ? -27.593 -1.037 11.142 1.00 93.12 83 CYS A N 1
ATOM 646 C CA . CYS A 1 83 ? -28.619 -2.034 11.434 1.00 93.12 83 CYS A CA 1
ATOM 647 C C . CYS A 1 83 ? -29.279 -1.735 12.795 1.00 93.12 83 CYS A C 1
ATOM 649 O O . CYS A 1 83 ? -28.556 -1.699 13.797 1.00 93.12 83 CYS A O 1
ATOM 651 N N . PRO A 1 84 ? -30.616 -1.562 12.851 1.00 91.38 84 PRO A N 1
ATOM 652 C CA . PRO A 1 84 ? -31.331 -1.238 14.087 1.00 91.38 84 PRO A CA 1
ATOM 653 C C . PRO A 1 84 ? -31.481 -2.442 15.028 1.00 91.38 84 PRO A C 1
ATOM 655 O O . PRO A 1 84 ? -31.818 -2.277 16.198 1.00 91.38 84 PRO A O 1
ATOM 658 N N . TYR A 1 85 ? -31.220 -3.653 14.536 1.00 87.19 85 TYR A N 1
ATOM 659 C CA . TYR A 1 85 ? -31.273 -4.881 15.321 1.00 87.19 85 TYR A CA 1
ATOM 660 C C . TYR A 1 85 ? -29.902 -5.168 15.931 1.00 87.19 85 TYR A C 1
ATOM 662 O O . TYR A 1 85 ? -28.881 -4.978 15.259 1.00 87.19 85 TYR A O 1
ATOM 670 N N . LYS A 1 86 ? -29.875 -5.597 17.198 1.00 73.12 86 LYS A N 1
ATOM 671 C CA . LYS A 1 86 ? -28.654 -6.053 17.876 1.00 73.12 86 LYS A CA 1
ATOM 672 C C . LYS A 1 86 ? -28.354 -7.496 17.513 1.00 73.12 86 LYS A C 1
ATOM 674 O O . LYS A 1 86 ? -29.272 -8.325 17.671 1.00 73.12 86 LYS A O 1
#

InterPro domains:
  IPR043538 Xylosyltransferase [PTHR46025] (21-84)

Organism: Octopus bimaculoides (NCBI:txid37653)

Nearest PDB structures (foldseek):
  6ejb-assembly1_A  TM=9.563E-01  e=7.007E-03  Homo sapiens
  6eja-assembly1_A  TM=9.623E-01  e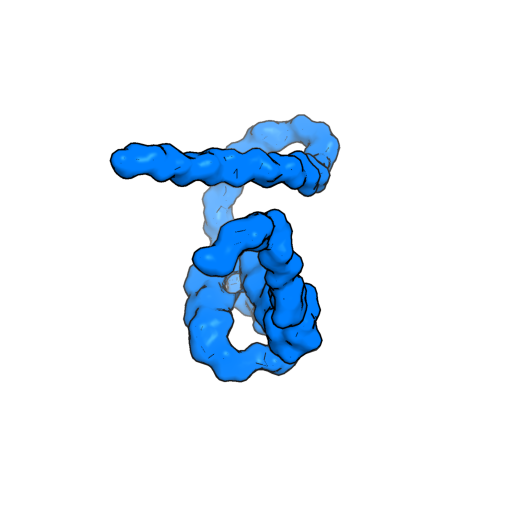=8.516E-03  Homo sapiens
  6ej9-assembly1_A  TM=9.594E-01  e=8.516E-03  Homo sapiens
  6ej8-assembly1_A  TM=9.558E-01  e=9.089E-03  Homo sapiens
  6foa-assembly1_A  TM=9.583E-01  e=1.105E-02  Homo sapiens

Foldseek 3Di:
DDDDDDPPDPPPVPDPDDDDPPPPPDPPQPPPPPQDAPDDQDDPVLVVQLVPDRDSVSNHVSSVLRVCVVVVNNDDPDDDDPDPDD

pLDDT: mean 74.38, std 22.0, range [34.31, 95.38]

Secondary structure (DSSP, 8-state):
--------------PPSS-------------------SS----HHHHHHHHH--SHHHHHHHHHHHHHHHTT-SS-S------S--